Protein AF-A0A7S3K7S3-F1 (afdb_monomer_lite)

Sequence (102 aa):
FLGFYVLSDTEFHSFMMFGKGNFMYLKSDWPYNKVPNLYKMYYMIGMSYHLEDTVSHFFHPIQNDFFEMLLHHYITIMLVMGSHMISTWNFGIIVMIQMDIC

Foldseek 3Di:
DLLLVQQQPDQCNDVVSVHPHHVVCLCVDPPDDPRDPSLVVCLVVLLVVLVVVLVVLVVDDDDPCSVVVNVLSVVLNVQSVVCVVRVSSSRNSVSSVVSVVD

Organism: Euplotes crassus (NCBI:txid5936)

Radius of gyration: 14.85 Å; chains: 1; bounding box: 35×27×42 Å

Secondary structure (DSSP, 8-state):
-HHHHHHHT-TT-BGGGT-SB-GGGGGTTTT-----HHHHHHHHHHHHHHHHHHHHHHTSPPPTTHHHHHHHHHHHHHHHHHHHHTT-HHHHHHHHHHHT--

InterPro domains:
  IPR006634 TRAM/LAG1/CLN8 homology domain [PF03798] (2-101)
  IPR006634 TRAM/LAG1/CLN8 homology domain [PS50922] (1-102)
  IPR016439 Sphingosine N-acyltransferase Lag1/Lac1-like [PTHR12560] (2-101)

pLDDT: mean 72.99, std 9.79, range [48.88, 86.88]

Structure (mmCIF, N/CA/C/O backbone):
data_AF-A0A7S3K7S3-F1
#
_entry.id   AF-A0A7S3K7S3-F1
#
loop_
_atom_site.group_PDB
_atom_site.id
_atom_site.type_symbol
_atom_site.label_atom_id
_atom_site.label_alt_id
_atom_site.label_comp_id
_atom_site.label_asym_id
_atom_site.label_entity_id
_atom_site.label_seq_id
_atom_site.pdbx_PDB_ins_code
_atom_site.Cartn_x
_atom_site.Cartn_y
_atom_site.Cartn_z
_atom_site.occupancy
_atom_site.B_iso_or_equiv
_atom_site.auth_seq_id
_atom_site.auth_comp_id
_atom_site.auth_asym_id
_atom_site.auth_atom_id
_atom_site.pdbx_PDB_model_num
ATOM 1 N N . PHE A 1 1 ? 0.099 -14.099 1.076 1.00 48.88 1 PHE A N 1
ATOM 2 C CA . PHE A 1 1 ? 0.175 -14.973 -0.124 1.00 48.88 1 PHE A CA 1
ATOM 3 C C . PHE A 1 1 ? 0.366 -14.208 -1.433 1.00 48.88 1 PHE A C 1
ATOM 5 O O . PHE A 1 1 ? 1.264 -14.570 -2.182 1.00 48.88 1 PHE A O 1
ATOM 12 N N . LEU A 1 2 ? -0.405 -13.149 -1.716 1.00 61.94 2 LEU A N 1
ATOM 13 C CA . LEU A 1 2 ? -0.271 -12.389 -2.972 1.00 61.94 2 LEU A CA 1
ATOM 14 C C . LEU A 1 2 ? 1.101 -11.695 -3.115 1.00 61.94 2 LEU A C 1
ATOM 16 O O . LEU A 1 2 ? 1.677 -11.715 -4.197 1.00 61.94 2 LEU A O 1
ATOM 20 N N . GLY A 1 3 ? 1.681 -11.204 -2.012 1.00 60.00 3 GLY A N 1
ATOM 21 C CA . GLY A 1 3 ? 3.039 -10.639 -1.997 1.00 60.00 3 GLY A CA 1
ATOM 22 C C . GLY A 1 3 ? 4.127 -11.623 -2.432 1.00 60.00 3 GLY A C 1
ATOM 23 O O . GLY A 1 3 ? 4.947 -11.289 -3.279 1.00 60.00 3 GLY A O 1
ATOM 24 N N . PHE A 1 4 ? 4.084 -12.870 -1.947 1.00 61.84 4 PHE A N 1
ATOM 25 C CA . PHE A 1 4 ? 5.025 -13.920 -2.364 1.00 61.84 4 PHE A CA 1
ATOM 26 C C . PHE A 1 4 ? 4.942 -14.224 -3.864 1.00 61.84 4 PHE A C 1
ATOM 28 O O . PHE A 1 4 ? 5.971 -14.430 -4.499 1.00 61.84 4 PHE A O 1
ATOM 35 N N . TYR A 1 5 ? 3.738 -14.211 -4.443 1.00 63.78 5 TYR A N 1
ATOM 36 C CA . TYR A 1 5 ? 3.554 -14.415 -5.881 1.00 63.78 5 TYR A CA 1
ATOM 37 C C . TYR A 1 5 ? 4.159 -13.257 -6.690 1.00 63.78 5 TYR A C 1
ATOM 39 O O . TYR A 1 5 ? 4.937 -13.488 -7.609 1.00 63.78 5 TYR A O 1
ATOM 47 N N . VAL A 1 6 ? 3.894 -12.012 -6.279 1.00 65.00 6 VAL A N 1
ATOM 48 C CA . VAL A 1 6 ? 4.423 -10.797 -6.928 1.00 65.00 6 VAL A CA 1
ATOM 49 C C . VAL A 1 6 ? 5.957 -10.715 -6.860 1.00 65.00 6 VAL A C 1
ATOM 51 O O . VAL A 1 6 ? 6.588 -10.191 -7.775 1.00 65.00 6 VAL A O 1
ATOM 54 N N . LEU A 1 7 ? 6.577 -11.250 -5.808 1.00 63.44 7 LEU A N 1
ATOM 55 C CA . LEU A 1 7 ? 8.038 -11.281 -5.650 1.00 63.44 7 LEU A CA 1
ATOM 56 C C . LEU A 1 7 ? 8.720 -12.484 -6.287 1.00 63.44 7 LEU A C 1
ATOM 58 O O . LEU A 1 7 ? 9.900 -12.409 -6.609 1.00 63.44 7 LEU A O 1
ATOM 62 N N . SER A 1 8 ? 8.003 -13.589 -6.490 1.00 60.44 8 SER A N 1
ATOM 63 C CA . SER A 1 8 ? 8.569 -14.749 -7.184 1.00 60.44 8 SER A CA 1
ATOM 64 C C . SER A 1 8 ? 9.000 -14.423 -8.620 1.00 60.44 8 SER A C 1
ATOM 66 O O . SER A 1 8 ? 9.939 -15.035 -9.127 1.00 60.44 8 SER A O 1
ATOM 68 N N . ASP A 1 9 ? 8.373 -13.408 -9.222 1.00 61.81 9 ASP A N 1
ATOM 69 C CA . ASP A 1 9 ? 8.675 -12.905 -10.561 1.00 61.81 9 ASP A CA 1
ATOM 70 C C . ASP A 1 9 ? 9.831 -11.884 -10.608 1.00 61.81 9 ASP A C 1
ATOM 72 O O . ASP A 1 9 ? 10.157 -11.404 -11.694 1.00 61.81 9 ASP A O 1
ATOM 76 N N . THR A 1 10 ? 10.473 -11.525 -9.482 1.00 63.75 10 THR A N 1
ATOM 77 C CA . THR A 1 10 ? 11.525 -10.489 -9.483 1.00 63.75 10 THR A CA 1
ATOM 78 C C . THR A 1 10 ? 12.948 -10.960 -9.222 1.00 63.75 10 THR A C 1
ATOM 80 O O . THR A 1 10 ? 13.239 -11.845 -8.419 1.00 63.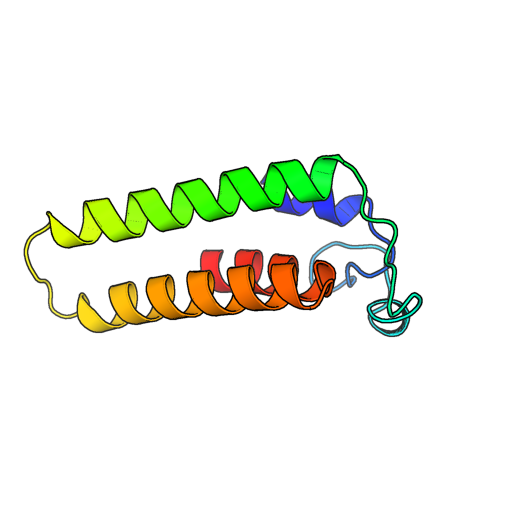75 10 THR A O 1
ATOM 83 N N . GLU A 1 11 ? 13.875 -10.287 -9.909 1.00 60.50 11 GLU A N 1
ATOM 84 C CA . GLU A 1 11 ? 15.303 -10.626 -9.981 1.00 60.50 11 GLU A CA 1
ATOM 85 C C . GLU A 1 11 ? 16.087 -10.349 -8.686 1.00 60.50 11 GLU A C 1
ATOM 87 O O . GLU A 1 11 ? 17.229 -10.785 -8.542 1.00 60.50 11 GLU A O 1
ATOM 92 N N . PHE A 1 12 ? 15.485 -9.644 -7.724 1.00 61.56 12 PHE A N 1
ATOM 93 C CA . PHE A 1 12 ? 16.105 -9.301 -6.440 1.00 61.56 12 PHE A CA 1
ATOM 94 C 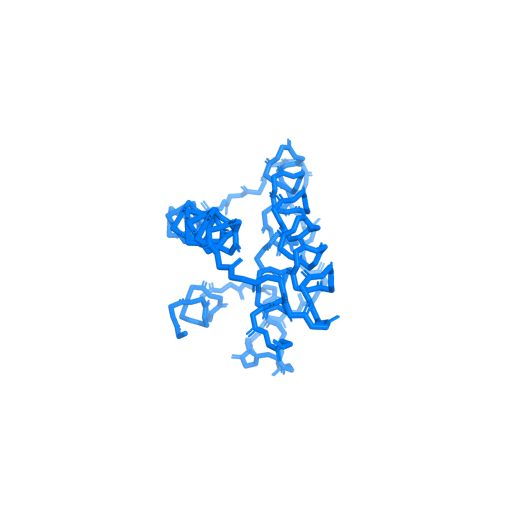C . PHE A 1 12 ? 15.578 -10.136 -5.264 1.00 61.56 12 PHE A C 1
ATOM 96 O O . PHE A 1 12 ? 16.067 -9.979 -4.144 1.00 61.56 12 PHE A O 1
ATOM 103 N N . HIS A 1 13 ? 14.591 -11.013 -5.486 1.00 59.97 13 HIS A N 1
ATOM 104 C CA . HIS A 1 13 ? 13.994 -11.799 -4.409 1.00 59.97 13 HIS A CA 1
ATOM 105 C C . HIS A 1 13 ? 14.958 -12.891 -3.943 1.00 59.97 13 HIS A C 1
ATOM 107 O O . HIS A 1 13 ? 15.261 -13.819 -4.688 1.00 59.97 13 HIS A O 1
ATOM 113 N N . SER A 1 14 ? 15.478 -12.768 -2.724 1.00 55.34 14 SER A N 1
ATOM 114 C CA . SER A 1 14 ? 16.519 -13.660 -2.206 1.00 55.34 14 SER A CA 1
ATOM 115 C C . SER A 1 14 ? 16.005 -15.073 -1.945 1.00 55.34 14 SER A C 1
ATOM 117 O O . SER A 1 14 ? 14.856 -15.277 -1.545 1.00 55.34 14 SER A O 1
ATOM 119 N N . PHE A 1 15 ? 16.897 -16.056 -2.082 1.00 51.75 15 PHE A N 1
ATOM 120 C CA . PHE A 1 15 ? 16.634 -17.458 -1.748 1.00 51.75 15 PHE A CA 1
ATOM 121 C C . PHE A 1 15 ? 16.079 -17.639 -0.327 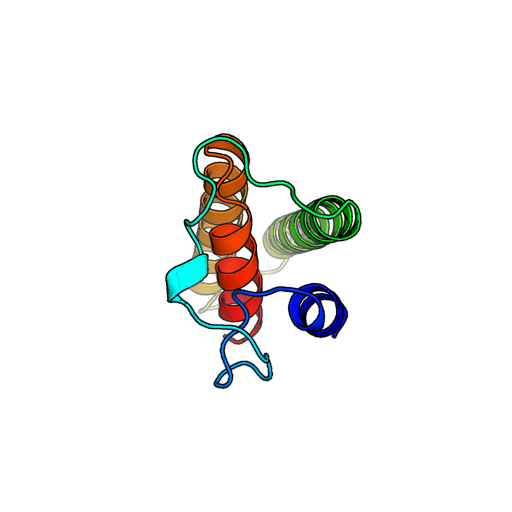1.00 51.75 15 PHE A C 1
ATOM 123 O O . PHE A 1 15 ? 15.221 -18.488 -0.100 1.00 51.75 15 PHE A O 1
ATOM 130 N N . MET A 1 16 ? 16.496 -16.785 0.616 1.00 56.72 16 MET A N 1
ATOM 131 C CA . MET A 1 16 ? 16.044 -16.832 2.011 1.00 56.72 16 MET A CA 1
ATOM 132 C C . MET A 1 16 ? 14.553 -16.491 2.185 1.00 56.72 16 MET A C 1
ATOM 134 O O . MET A 1 16 ? 13.949 -16.900 3.169 1.00 56.72 16 MET A O 1
ATOM 138 N N . MET A 1 17 ? 13.950 -15.788 1.221 1.00 59.97 17 MET A N 1
ATOM 139 C CA . MET A 1 17 ? 12.520 -15.457 1.191 1.00 59.97 17 MET A CA 1
ATOM 140 C C . MET A 1 17 ? 11.767 -16.233 0.093 1.00 59.97 17 MET A C 1
ATOM 142 O O . MET A 1 17 ? 10.689 -15.813 -0.321 1.00 59.97 17 MET A O 1
ATOM 146 N N . PHE A 1 18 ? 12.305 -17.373 -0.363 1.00 60.22 18 PHE A N 1
ATOM 147 C CA . PHE A 1 18 ? 11.765 -18.213 -1.448 1.00 60.22 18 PHE A CA 1
ATOM 148 C C . PHE A 1 18 ? 11.868 -17.623 -2.870 1.00 60.22 18 PHE A C 1
ATOM 150 O O . PHE A 1 18 ? 11.073 -17.965 -3.745 1.00 60.22 18 PHE A O 1
ATOM 157 N N . GLY A 1 19 ? 12.851 -16.759 -3.136 1.00 62.09 19 GLY A N 1
ATOM 158 C CA . GLY A 1 19 ? 13.129 -16.223 -4.474 1.00 62.09 19 GLY A CA 1
ATOM 159 C C . GLY A 1 19 ? 14.318 -16.856 -5.197 1.00 62.09 19 GLY A C 1
ATOM 160 O O . GLY A 1 19 ? 15.071 -17.646 -4.632 1.00 62.09 19 GLY A O 1
ATOM 161 N N . LYS A 1 20 ? 14.485 -16.514 -6.480 1.00 61.72 20 LYS A N 1
ATOM 162 C CA . LYS A 1 20 ? 15.615 -16.952 -7.331 1.00 61.72 20 LYS A CA 1
ATOM 163 C C . LYS A 1 20 ? 16.657 -15.850 -7.575 1.00 61.72 20 LYS A C 1
ATOM 165 O O . LYS A 1 20 ? 17.617 -16.065 -8.310 1.00 61.72 20 LYS A O 1
ATOM 170 N N . GLY A 1 21 ? 16.433 -14.673 -7.007 1.00 63.44 21 GLY A N 1
ATOM 171 C CA . GLY A 1 21 ? 17.179 -13.447 -7.235 1.00 63.44 21 GLY A CA 1
ATOM 172 C C . GLY A 1 21 ? 18.346 -13.225 -6.276 1.00 63.44 21 GLY A C 1
ATOM 173 O O . GLY A 1 21 ? 18.521 -13.925 -5.277 1.00 63.44 21 GLY A O 1
ATOM 174 N N . ASN A 1 22 ? 19.156 -12.212 -6.583 1.00 63.00 22 ASN A N 1
ATOM 175 C CA . ASN A 1 22 ? 20.319 -11.820 -5.789 1.00 63.00 22 ASN A CA 1
ATOM 176 C C . ASN A 1 22 ? 20.171 -10.360 -5.328 1.00 63.00 22 ASN A C 1
ATOM 178 O O . ASN A 1 22 ? 19.824 -9.489 -6.127 1.00 63.00 22 ASN A O 1
ATOM 182 N N . PHE A 1 23 ? 20.475 -10.072 -4.056 1.00 65.00 23 PHE A N 1
ATOM 183 C CA . PHE A 1 23 ? 20.370 -8.726 -3.470 1.00 65.00 23 PHE A CA 1
ATOM 184 C C . PHE A 1 23 ? 21.219 -7.674 -4.201 1.00 65.00 23 PHE A C 1
ATOM 186 O O . PHE A 1 23 ? 20.960 -6.480 -4.081 1.00 65.00 23 PHE A O 1
ATOM 193 N N . MET A 1 24 ? 22.213 -8.094 -4.986 1.00 60.81 24 MET A N 1
ATOM 194 C CA . MET A 1 24 ? 23.052 -7.189 -5.775 1.00 60.81 24 MET A CA 1
ATOM 195 C C . MET A 1 24 ? 22.246 -6.355 -6.792 1.00 60.81 24 MET A C 1
ATOM 197 O O . MET A 1 24 ? 22.627 -5.227 -7.098 1.00 60.81 24 MET A O 1
ATOM 201 N N . TYR A 1 25 ? 21.108 -6.867 -7.274 1.00 63.47 25 TYR A N 1
ATOM 202 C CA . TYR A 1 25 ? 20.279 -6.202 -8.289 1.00 63.47 25 TYR A CA 1
ATOM 203 C C . TYR A 1 25 ? 19.209 -5.266 -7.713 1.00 63.47 25 TYR A C 1
ATOM 205 O O . TYR A 1 25 ? 18.492 -4.610 -8.464 1.00 63.47 25 TYR A O 1
ATOM 213 N N . LEU A 1 26 ? 19.125 -5.124 -6.385 1.00 66.69 26 LEU A N 1
ATOM 214 C CA . LEU A 1 26 ? 18.086 -4.322 -5.721 1.00 66.69 26 LEU A CA 1
ATOM 215 C C . LEU A 1 26 ? 18.107 -2.838 -6.125 1.00 66.69 26 LEU A C 1
ATOM 217 O O . LEU A 1 26 ? 17.077 -2.163 -6.060 1.00 66.69 26 LEU A O 1
ATOM 221 N N . LYS A 1 27 ? 19.281 -2.346 -6.547 1.00 62.56 27 LYS A N 1
ATOM 222 C CA . LYS A 1 27 ? 19.547 -0.961 -6.964 1.00 62.56 27 LYS A CA 1
ATOM 223 C C . LYS A 1 27 ? 20.232 -0.876 -8.341 1.00 62.56 27 LYS A C 1
ATOM 225 O O . LYS A 1 27 ? 20.985 0.063 -8.579 1.00 62.56 27 LYS A O 1
ATOM 230 N N . SER A 1 28 ? 20.018 -1.855 -9.221 1.00 62.06 28 SER A N 1
ATOM 231 C CA . SER A 1 28 ? 20.651 -1.873 -10.552 1.00 62.06 28 SER A CA 1
ATOM 232 C C . SER A 1 28 ? 20.288 -0.639 -11.395 1.00 62.06 28 SER A C 1
ATOM 234 O O . SER A 1 28 ? 21.170 -0.037 -12.002 1.00 62.06 28 SER A O 1
ATOM 236 N N . ASP A 1 29 ? 19.022 -0.197 -11.355 1.00 65.75 29 ASP A N 1
ATOM 237 C CA . ASP A 1 29 ? 18.474 0.737 -12.358 1.00 65.75 29 ASP A CA 1
ATOM 238 C C . ASP A 1 29 ? 18.054 2.105 -11.777 1.00 65.75 29 ASP A C 1
ATOM 240 O O . ASP A 1 29 ? 17.103 2.749 -12.229 1.00 65.75 29 ASP A O 1
ATOM 244 N N . TRP A 1 30 ? 18.764 2.598 -10.758 1.00 59.75 30 TRP A N 1
ATOM 245 C CA . TRP A 1 30 ? 18.505 3.942 -10.223 1.00 59.75 30 TRP A CA 1
ATOM 246 C C . TRP A 1 30 ? 18.889 5.022 -11.257 1.00 59.75 30 TRP A C 1
ATOM 248 O O . TRP A 1 30 ? 20.014 4.978 -11.759 1.00 59.75 30 TRP A O 1
ATOM 258 N N . PRO A 1 31 ? 18.025 6.014 -11.576 1.00 61.84 31 PRO A N 1
ATOM 259 C CA . PRO A 1 31 ? 16.824 6.457 -10.848 1.00 61.84 31 PRO A CA 1
ATOM 260 C C . PRO A 1 31 ? 15.462 5.968 -11.392 1.00 61.84 31 PRO A C 1
ATOM 262 O O . PRO A 1 31 ? 14.431 6.276 -10.789 1.00 61.84 31 PRO A O 1
ATOM 265 N N . TYR A 1 32 ? 15.422 5.230 -12.506 1.00 62.66 32 TYR A N 1
ATOM 266 C CA . TYR A 1 32 ? 14.177 4.759 -13.127 1.00 62.66 32 TYR A CA 1
ATOM 267 C C . TYR A 1 32 ? 14.123 3.229 -13.171 1.00 62.66 32 TYR A C 1
ATOM 269 O O . TYR A 1 32 ? 14.478 2.599 -14.165 1.00 62.66 32 TYR A O 1
ATOM 277 N N . ASN A 1 33 ? 13.615 2.639 -12.090 1.00 66.25 33 ASN A N 1
ATOM 278 C CA . ASN A 1 33 ? 13.316 1.214 -12.048 1.00 66.25 33 ASN A CA 1
ATOM 279 C C . ASN A 1 33 ? 12.045 0.940 -12.871 1.00 66.25 33 ASN A C 1
ATOM 281 O O . ASN A 1 33 ? 10.979 1.484 -12.570 1.00 66.25 33 ASN A O 1
ATOM 285 N N . LYS A 1 34 ? 12.125 0.076 -13.893 1.00 63.56 34 LYS A N 1
ATOM 286 C CA . LYS A 1 34 ? 10.928 -0.442 -14.577 1.00 63.56 34 LYS A CA 1
ATOM 287 C C . LYS A 1 34 ? 10.203 -1.405 -13.641 1.00 63.56 34 LYS A C 1
ATOM 289 O O . LYS A 1 34 ? 10.515 -2.588 -13.581 1.00 63.56 34 LYS A O 1
ATOM 294 N N . VAL A 1 35 ? 9.229 -0.883 -12.906 1.00 66.12 35 VAL A N 1
ATOM 295 C CA . VAL A 1 35 ? 8.398 -1.689 -12.009 1.00 66.12 35 VAL A CA 1
ATOM 296 C C . VAL A 1 35 ? 7.263 -2.350 -12.807 1.00 66.12 35 VAL A C 1
ATOM 298 O O . VAL A 1 35 ? 6.574 -1.650 -13.556 1.00 66.12 35 VAL A O 1
ATOM 301 N N . PRO A 1 36 ? 7.023 -3.667 -12.670 1.00 71.25 36 PRO A N 1
ATOM 302 C CA . PRO A 1 36 ? 5.871 -4.328 -13.283 1.00 71.25 36 PRO A CA 1
ATOM 303 C C . PRO A 1 36 ? 4.550 -3.705 -12.807 1.00 71.25 36 PRO A C 1
ATOM 305 O O . PRO A 1 36 ? 4.424 -3.336 -11.644 1.00 71.25 36 PRO A O 1
ATOM 308 N N . ASN A 1 37 ? 3.512 -3.641 -13.648 1.00 71.50 37 ASN A N 1
ATOM 309 C CA . ASN A 1 37 ? 2.216 -3.058 -13.243 1.00 71.50 37 ASN A CA 1
ATOM 310 C C . ASN A 1 37 ? 1.596 -3.740 -12.003 1.00 71.50 37 ASN A C 1
ATOM 312 O O . ASN A 1 37 ? 0.937 -3.079 -11.198 1.00 71.50 37 ASN A O 1
ATOM 316 N N . LEU A 1 38 ? 1.860 -5.037 -11.813 1.00 73.38 38 LEU A N 1
ATOM 317 C CA . LEU A 1 38 ? 1.448 -5.809 -10.635 1.00 73.38 38 LEU A CA 1
ATOM 318 C C . LEU A 1 38 ? 2.033 -5.259 -9.326 1.00 73.38 38 LEU A C 1
ATOM 320 O O . LEU A 1 38 ? 1.355 -5.296 -8.302 1.00 73.38 38 LEU A O 1
ATOM 324 N N . TYR A 1 39 ? 3.239 -4.682 -9.360 1.00 73.94 39 TYR A N 1
ATOM 325 C CA . TYR A 1 39 ? 3.869 -4.079 -8.183 1.00 73.94 39 TYR A CA 1
ATOM 326 C C . TYR A 1 39 ? 3.065 -2.894 -7.679 1.00 73.94 39 TYR A C 1
ATOM 328 O O . TYR A 1 39 ? 2.778 -2.805 -6.493 1.00 73.94 39 TYR A O 1
ATOM 336 N N . LYS A 1 40 ? 2.660 -2.000 -8.584 1.00 74.81 40 LYS A N 1
ATOM 337 C CA . LYS A 1 40 ? 1.894 -0.804 -8.226 1.00 74.81 40 LYS A CA 1
ATOM 338 C C . LYS A 1 40 ? 0.535 -1.167 -7.623 1.00 74.81 40 LYS A C 1
ATOM 340 O O . LYS A 1 40 ? 0.122 -0.552 -6.645 1.00 74.81 40 LYS A O 1
ATOM 345 N N . MET A 1 41 ? -0.128 -2.178 -8.184 1.00 78.94 41 ME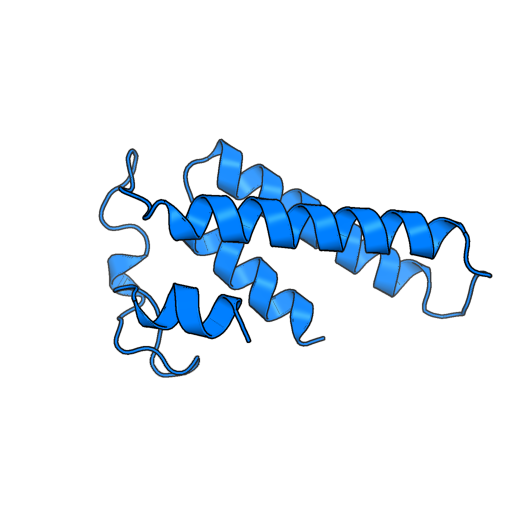T A N 1
ATOM 346 C CA . MET A 1 41 ? -1.401 -2.683 -7.668 1.00 78.94 41 MET A CA 1
ATOM 347 C C . MET A 1 41 ? -1.235 -3.315 -6.282 1.00 78.94 41 MET A C 1
ATOM 349 O O . MET A 1 41 ? -1.989 -2.978 -5.374 1.00 78.94 41 MET A O 1
ATOM 353 N N . TYR A 1 42 ? -0.221 -4.165 -6.096 1.00 77.94 42 TYR A N 1
ATOM 354 C CA . TYR A 1 42 ? 0.098 -4.744 -4.790 1.00 77.94 42 TYR A CA 1
ATOM 355 C C . TYR A 1 42 ? 0.383 -3.662 -3.748 1.00 77.94 42 TYR A C 1
ATOM 357 O O . TYR A 1 42 ? -0.149 -3.709 -2.644 1.00 77.94 42 TYR A O 1
ATOM 365 N N . TYR A 1 43 ? 1.152 -2.646 -4.135 1.00 78.69 43 TYR A N 1
ATOM 366 C CA . TYR A 1 43 ? 1.503 -1.527 -3.273 1.00 78.69 43 TYR A CA 1
ATOM 367 C C . TYR A 1 43 ? 0.279 -0.755 -2.786 1.00 78.69 43 TYR A C 1
ATOM 369 O O . TYR A 1 43 ? 0.155 -0.466 -1.601 1.00 78.69 43 TYR A O 1
ATOM 377 N N . MET A 1 44 ? -0.637 -0.433 -3.704 1.00 81.62 44 MET A N 1
ATOM 378 C CA . MET A 1 44 ? -1.866 0.292 -3.383 1.00 81.62 44 MET A CA 1
ATOM 379 C C . MET A 1 44 ? -2.790 -0.531 -2.487 1.00 81.62 44 MET A C 1
ATOM 381 O O . MET A 1 44 ? -3.325 0.007 -1.523 1.00 81.62 44 MET A O 1
ATOM 385 N N . ILE A 1 45 ? -2.945 -1.828 -2.776 1.00 83.38 45 ILE A N 1
ATOM 386 C CA . ILE A 1 45 ? -3.789 -2.725 -1.980 1.00 83.38 45 ILE A CA 1
ATOM 387 C C . ILE A 1 45 ? -3.203 -2.902 -0.575 1.00 83.38 45 ILE A C 1
ATOM 389 O O . ILE A 1 45 ? -3.915 -2.685 0.402 1.00 83.38 45 ILE A O 1
ATOM 393 N N . GLY A 1 46 ? -1.909 -3.217 -0.461 1.00 80.50 46 GLY A N 1
ATOM 394 C CA . GLY A 1 46 ? -1.238 -3.378 0.833 1.00 80.50 46 GLY A CA 1
ATOM 395 C C . GLY A 1 46 ? -1.295 -2.103 1.671 1.00 80.50 46 GLY A C 1
ATOM 396 O O . GLY A 1 46 ? -1.655 -2.134 2.842 1.00 80.50 46 GLY A O 1
ATOM 397 N N . MET A 1 47 ? -1.056 -0.946 1.053 1.00 80.62 47 MET A N 1
ATOM 398 C CA . MET A 1 47 ? -1.165 0.342 1.734 1.00 80.62 47 MET A CA 1
ATOM 399 C C . MET A 1 47 ? -2.596 0.648 2.198 1.00 80.62 47 MET A C 1
ATOM 401 O O . MET A 1 47 ? -2.775 1.155 3.302 1.00 80.62 47 MET A O 1
ATOM 405 N N . SER A 1 48 ? -3.613 0.341 1.383 1.00 83.31 48 SER A N 1
ATOM 406 C CA . SER A 1 48 ? -5.013 0.530 1.781 1.00 83.31 48 SER A CA 1
ATOM 407 C C . SER A 1 48 ? -5.412 -0.363 2.954 1.00 83.31 48 SER A C 1
ATOM 409 O O . SER A 1 48 ? -6.099 0.107 3.853 1.00 83.31 48 SER A O 1
ATOM 411 N N . TYR A 1 49 ? -4.905 -1.597 2.982 1.00 82.62 49 TYR A N 1
ATOM 412 C CA . TYR A 1 49 ? -5.142 -2.547 4.062 1.00 82.62 49 TYR A CA 1
ATOM 413 C C . TYR A 1 49 ? -4.512 -2.063 5.378 1.00 82.62 49 TYR A C 1
ATOM 415 O O . TYR A 1 49 ? -5.208 -1.925 6.377 1.00 82.62 49 TYR A O 1
ATOM 423 N N . HIS A 1 50 ? -3.236 -1.660 5.362 1.00 82.38 50 HIS A N 1
ATOM 424 C CA . HIS A 1 50 ? -2.586 -1.104 6.557 1.00 82.38 50 HIS A CA 1
ATOM 425 C C . HIS A 1 50 ? -3.236 0.198 7.044 1.00 82.38 50 HIS A C 1
ATOM 427 O O . HIS A 1 50 ? -3.262 0.461 8.247 1.00 82.38 50 HIS A O 1
ATOM 433 N N . LEU A 1 51 ? -3.768 1.026 6.138 1.00 83.44 51 LEU A N 1
ATOM 434 C CA . LEU A 1 51 ? -4.514 2.230 6.511 1.00 83.44 51 LEU A CA 1
ATOM 435 C C . LEU A 1 51 ? -5.850 1.888 7.179 1.00 83.44 51 LEU A C 1
ATOM 437 O O . LEU A 1 51 ? -6.171 2.484 8.205 1.00 83.44 51 LEU A O 1
ATOM 441 N N . GLU A 1 52 ? -6.610 0.942 6.623 1.00 85.56 52 GLU A N 1
ATOM 442 C CA . GLU A 1 52 ? -7.867 0.469 7.211 1.00 85.56 52 GLU A CA 1
ATOM 443 C C . GLU A 1 52 ? -7.637 -0.144 8.596 1.00 85.56 52 GLU A C 1
ATOM 445 O O . GLU A 1 52 ? -8.335 0.217 9.546 1.00 85.56 52 GLU A O 1
ATOM 450 N N . ASP A 1 53 ? -6.606 -0.978 8.740 1.00 81.06 53 ASP A N 1
ATOM 451 C CA . ASP A 1 53 ? -6.237 -1.597 10.013 1.00 81.06 53 ASP A CA 1
ATOM 452 C C . ASP A 1 53 ? -5.820 -0.546 11.045 1.00 81.06 53 ASP A C 1
ATOM 454 O O . ASP A 1 53 ? -6.279 -0.582 12.183 1.00 81.06 53 ASP A O 1
ATOM 458 N N . THR A 1 54 ? -5.050 0.471 10.646 1.00 81.75 54 THR A N 1
ATOM 459 C CA . THR A 1 54 ? -4.690 1.580 11.545 1.00 81.75 54 THR A CA 1
ATOM 460 C C . THR A 1 54 ? -5.933 2.327 12.029 1.00 81.75 54 THR A C 1
ATOM 462 O O . THR A 1 54 ? -6.070 2.600 13.221 1.00 81.75 54 THR A O 1
ATOM 465 N N . VAL A 1 55 ? -6.861 2.650 11.119 1.00 82.62 55 VAL A N 1
ATOM 466 C CA . VAL A 1 55 ? -8.110 3.353 11.451 1.00 82.62 55 VAL A CA 1
ATOM 467 C C . VAL A 1 55 ? -8.997 2.496 12.352 1.00 82.62 55 VAL A C 1
ATOM 469 O O . VAL A 1 55 ? -9.524 3.006 13.339 1.00 82.62 55 VAL A O 1
ATOM 472 N N . SER A 1 56 ? -9.143 1.203 12.062 1.00 82.38 56 SER A N 1
ATOM 473 C CA . SER A 1 56 ? -9.937 0.286 12.886 1.00 82.38 56 SER A CA 1
ATOM 474 C C . SER A 1 56 ? -9.340 0.112 14.287 1.00 82.38 56 SER A C 1
ATOM 476 O O . SER A 1 56 ? -10.085 -0.029 15.265 1.00 82.38 56 SER A O 1
ATOM 478 N N . HIS A 1 57 ? -8.012 0.215 14.411 1.00 79.31 57 HIS A N 1
ATOM 479 C CA . HIS A 1 57 ? -7.325 0.146 15.692 1.00 79.31 57 HIS A CA 1
ATOM 480 C C . HIS A 1 57 ? -7.656 1.345 16.590 1.00 79.31 57 HIS A C 1
ATOM 482 O O . HIS A 1 57 ? -7.868 1.155 17.784 1.00 79.31 57 HIS A O 1
ATOM 488 N N . PHE A 1 58 ? -7.829 2.552 16.029 1.00 78.06 58 PHE A N 1
ATOM 489 C CA . PHE A 1 58 ? -8.272 3.737 16.785 1.00 78.06 58 PHE A CA 1
ATOM 490 C C . PHE A 1 58 ? -9.672 3.595 17.405 1.00 78.06 58 PHE A C 1
ATOM 492 O O . PHE A 1 58 ? -9.965 4.266 18.394 1.00 78.06 58 PHE A O 1
ATOM 499 N N . PHE A 1 59 ? -10.540 2.747 16.843 1.00 79.69 59 PHE A N 1
ATOM 500 C CA . PHE A 1 59 ? -11.889 2.503 17.370 1.00 79.69 59 PHE A CA 1
ATOM 501 C C . PHE A 1 59 ? -11.951 1.370 18.406 1.00 79.69 59 PHE A C 1
ATOM 503 O O . PHE A 1 59 ? -12.984 1.201 19.057 1.00 79.69 59 PHE A O 1
ATOM 510 N N . HIS A 1 60 ? -10.873 0.601 18.577 1.00 77.88 60 HIS A N 1
ATOM 511 C CA . HIS A 1 60 ? -10.804 -0.476 19.562 1.00 77.88 60 HIS A CA 1
ATOM 512 C C . HIS A 1 60 ? -10.364 0.030 20.946 1.00 77.88 60 HIS A C 1
ATOM 514 O O . HIS A 1 60 ? -9.652 1.030 21.055 1.00 77.88 60 HIS A O 1
ATOM 520 N N . PRO A 1 61 ? -10.780 -0.647 22.034 1.00 74.38 61 PRO A N 1
ATOM 521 C CA . PRO A 1 61 ? -10.364 -0.283 23.382 1.00 74.38 61 PRO A CA 1
ATOM 522 C C . PRO A 1 61 ? -8.847 -0.426 23.545 1.00 74.38 61 PRO A C 1
ATOM 524 O O . PRO A 1 61 ? -8.254 -1.399 23.080 1.00 74.38 61 PRO A O 1
ATOM 527 N N . ILE A 1 62 ? -8.235 0.532 24.243 1.00 73.25 62 ILE A N 1
ATOM 528 C CA . ILE A 1 62 ? -6.796 0.552 24.525 1.00 73.25 62 ILE A CA 1
ATOM 529 C C . ILE A 1 62 ? -6.422 -0.686 25.348 1.00 73.25 62 ILE A C 1
ATOM 531 O O . ILE A 1 62 ? -6.880 -0.861 26.478 1.00 73.25 62 ILE A O 1
ATOM 535 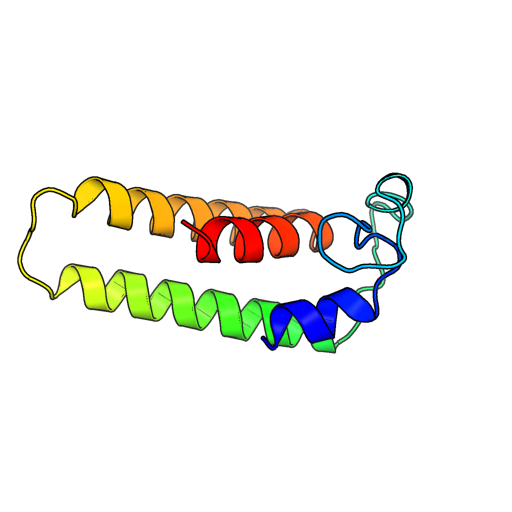N N . GLN A 1 63 ? -5.580 -1.534 24.764 1.00 78.12 63 GLN A N 1
ATOM 536 C CA . GLN A 1 63 ? -4.937 -2.674 25.415 1.00 78.12 63 GLN A CA 1
ATOM 537 C C . GLN A 1 63 ? -3.471 -2.336 25.722 1.00 78.12 63 GLN A C 1
ATOM 539 O O . GLN A 1 63 ? -2.948 -1.333 25.236 1.00 78.12 63 GLN A O 1
ATOM 544 N N . ASN A 1 64 ? -2.800 -3.162 26.527 1.00 75.56 64 ASN A N 1
ATOM 545 C CA . ASN A 1 64 ? -1.419 -2.907 26.961 1.00 75.56 64 ASN A CA 1
ATOM 546 C C . ASN A 1 64 ? -0.427 -2.758 25.788 1.00 75.56 64 ASN A C 1
ATOM 548 O O . ASN A 1 64 ? 0.509 -1.970 25.890 1.00 75.56 64 ASN A O 1
ATOM 552 N N . ASP A 1 65 ? -0.700 -3.418 24.660 1.00 77.81 65 ASP A N 1
ATOM 553 C CA . ASP A 1 65 ? 0.176 -3.434 23.479 1.00 77.81 65 ASP A CA 1
ATOM 554 C C . ASP A 1 65 ? -0.277 -2.434 22.392 1.00 77.81 65 ASP A C 1
ATOM 556 O O . ASP A 1 65 ? 0.232 -2.418 21.272 1.00 77.81 65 ASP A O 1
ATOM 560 N N . PHE A 1 66 ? -1.237 -1.558 22.717 1.00 77.19 66 PHE A N 1
ATOM 561 C CA . PHE A 1 66 ? -1.842 -0.618 21.767 1.00 77.19 66 PHE A CA 1
ATOM 562 C C . PHE A 1 66 ? -0.815 0.319 21.120 1.00 77.19 66 PHE A C 1
ATOM 564 O O . PHE A 1 66 ? -0.829 0.525 19.909 1.00 77.19 66 PHE A O 1
ATOM 571 N N . PHE A 1 67 ? 0.097 0.885 21.915 1.00 79.44 67 PHE A N 1
ATOM 572 C CA . PHE A 1 67 ? 1.116 1.798 21.393 1.00 79.44 67 PHE A CA 1
ATOM 573 C C . PHE A 1 67 ? 2.158 1.088 20.526 1.00 79.44 67 PHE A C 1
ATOM 575 O O . PHE A 1 67 ? 2.656 1.697 19.582 1.00 79.44 67 PHE A O 1
ATOM 582 N N . GLU A 1 68 ? 2.470 -0.175 20.816 1.00 83.94 68 GLU A N 1
ATOM 583 C CA . GLU A 1 68 ? 3.415 -0.975 20.032 1.00 83.94 68 GLU A CA 1
ATOM 584 C C . GLU A 1 68 ? 2.837 -1.284 18.647 1.00 83.94 68 GLU A C 1
ATOM 586 O O . GLU A 1 68 ? 3.460 -0.963 17.634 1.00 83.94 68 GLU A O 1
ATOM 591 N N . MET A 1 69 ? 1.592 -1.767 18.592 1.00 80.56 69 MET A N 1
ATOM 592 C CA . MET A 1 69 ? 0.899 -2.080 17.337 1.00 80.56 69 MET A CA 1
ATOM 593 C C . MET A 1 69 ? 0.578 -0.833 16.498 1.00 80.56 69 MET A C 1
ATOM 595 O O . MET A 1 69 ? 0.651 -0.877 15.265 1.00 80.56 69 MET A O 1
ATOM 599 N N . LEU A 1 70 ? 0.282 0.301 17.148 1.00 82.12 70 LEU A N 1
ATOM 600 C CA . LEU A 1 70 ? 0.071 1.587 16.479 1.00 82.12 70 LEU A CA 1
ATOM 601 C C . LEU A 1 70 ? 1.372 2.142 15.887 1.00 82.12 70 LEU A C 1
ATOM 603 O O . LEU A 1 70 ? 1.385 2.607 14.747 1.00 82.12 70 LEU A O 1
ATOM 607 N N . LEU A 1 71 ? 2.469 2.105 16.648 1.00 83.94 71 LEU A N 1
ATOM 608 C CA . LEU A 1 71 ? 3.774 2.577 16.185 1.00 83.94 71 LEU A CA 1
ATOM 609 C C . LEU A 1 71 ? 4.294 1.705 15.038 1.00 83.94 71 LEU A C 1
ATOM 611 O O . LEU A 1 71 ? 4.822 2.243 14.065 1.00 83.94 71 LEU A O 1
ATOM 615 N N . HIS A 1 72 ? 4.076 0.391 15.112 1.00 85.69 72 HIS A N 1
ATOM 616 C CA . HIS A 1 72 ? 4.368 -0.550 14.032 1.00 85.69 72 HIS A CA 1
ATOM 617 C C . HIS A 1 72 ? 3.660 -0.152 12.732 1.00 85.69 72 HIS A C 1
ATOM 619 O O . HIS A 1 72 ? 4.317 0.100 11.722 1.00 85.69 72 HIS A O 1
ATOM 625 N N . HIS A 1 73 ? 2.336 0.027 12.774 1.00 83.81 73 HIS A N 1
ATOM 626 C CA . HIS A 1 73 ? 1.544 0.446 11.612 1.00 83.81 73 HIS A CA 1
ATOM 627 C C . HIS A 1 73 ? 1.893 1.856 11.105 1.00 83.81 73 HIS A C 1
ATOM 629 O O . HIS A 1 73 ? 1.893 2.124 9.905 1.00 83.81 73 HIS A O 1
ATOM 635 N N . TYR A 1 74 ? 2.246 2.781 11.995 1.00 84.31 74 TYR A N 1
ATOM 636 C CA . TYR A 1 74 ? 2.647 4.125 11.588 1.00 84.31 74 TYR A CA 1
ATOM 637 C C . TYR A 1 74 ? 3.994 4.131 10.845 1.00 84.31 74 TYR A C 1
ATOM 639 O O . TYR A 1 74 ? 4.150 4.799 9.817 1.00 84.31 74 TYR A O 1
ATOM 647 N N . ILE A 1 75 ? 4.970 3.364 11.338 1.00 86.88 75 ILE A N 1
ATOM 648 C CA . ILE A 1 75 ? 6.299 3.255 10.727 1.00 86.88 75 ILE A CA 1
ATOM 649 C C . ILE A 1 75 ? 6.228 2.539 9.376 1.00 86.88 75 ILE A C 1
ATOM 651 O O . ILE A 1 75 ? 6.885 2.980 8.428 1.00 86.88 75 ILE A O 1
ATOM 655 N N . THR A 1 76 ? 5.416 1.484 9.252 1.00 83.75 76 THR A N 1
ATOM 656 C CA . THR A 1 76 ? 5.226 0.773 7.978 1.00 83.75 76 THR A CA 1
ATOM 657 C C . THR A 1 76 ? 4.680 1.698 6.906 1.00 83.75 76 THR A C 1
ATOM 659 O O . THR A 1 76 ? 5.269 1.790 5.829 1.00 83.75 76 THR A O 1
ATOM 662 N N . ILE A 1 77 ? 3.629 2.460 7.218 1.00 85.38 77 ILE A N 1
ATOM 663 C CA . ILE A 1 77 ? 3.030 3.427 6.295 1.00 85.38 77 ILE A CA 1
ATOM 664 C C . ILE A 1 77 ? 4.058 4.485 5.869 1.00 85.38 77 ILE A C 1
ATOM 666 O O . ILE A 1 77 ? 4.181 4.772 4.677 1.00 85.38 77 ILE A O 1
ATOM 670 N N . MET A 1 78 ? 4.844 5.026 6.805 1.00 86.06 78 MET A N 1
ATOM 671 C CA . MET A 1 78 ? 5.882 6.020 6.502 1.00 86.06 78 MET A CA 1
ATOM 672 C C . MET A 1 78 ? 6.994 5.473 5.597 1.00 86.06 78 MET A C 1
ATOM 674 O O . MET A 1 78 ? 7.371 6.120 4.616 1.00 86.06 78 MET A O 1
ATOM 678 N N . LEU A 1 79 ? 7.512 4.277 5.884 1.00 85.56 79 LEU A N 1
ATOM 679 C CA . LEU A 1 79 ? 8.556 3.630 5.078 1.00 85.56 79 LEU A CA 1
ATOM 680 C C . LEU A 1 79 ? 8.055 3.281 3.670 1.00 85.56 79 LEU A C 1
ATOM 682 O O . LEU A 1 79 ? 8.773 3.455 2.679 1.00 85.56 79 LEU A O 1
ATOM 686 N N . VAL A 1 80 ? 6.807 2.829 3.572 1.00 85.00 80 VAL A N 1
ATOM 687 C CA . VAL A 1 80 ? 6.131 2.501 2.314 1.00 85.00 80 VAL A CA 1
ATOM 688 C C . VAL A 1 80 ? 5.867 3.769 1.489 1.00 85.00 80 VAL A C 1
ATOM 690 O O . VAL A 1 80 ? 6.202 3.823 0.305 1.00 85.00 80 VAL A O 1
ATOM 693 N N . MET A 1 81 ? 5.343 4.842 2.080 1.00 84.69 81 MET A N 1
ATOM 694 C CA . MET A 1 81 ? 5.160 6.112 1.364 1.00 84.69 81 MET A CA 1
ATOM 695 C C . MET A 1 81 ? 6.501 6.712 0.912 1.00 84.69 81 MET A C 1
ATOM 697 O O . MET A 1 81 ? 6.638 7.128 -0.240 1.00 84.69 81 MET A O 1
ATOM 701 N N . GLY A 1 82 ? 7.515 6.712 1.783 1.00 83.44 82 GLY A N 1
ATOM 702 C CA . GLY A 1 82 ? 8.835 7.268 1.477 1.00 83.44 82 GLY A CA 1
ATOM 703 C C . GLY A 1 82 ? 9.549 6.532 0.340 1.00 83.44 82 GLY A C 1
ATOM 704 O O . GLY A 1 82 ? 10.111 7.160 -0.558 1.00 83.44 82 GLY A O 1
ATOM 705 N N . SER A 1 83 ? 9.473 5.201 0.315 1.00 83.50 83 SER A N 1
ATOM 706 C CA . SER A 1 83 ? 10.048 4.405 -0.780 1.00 83.50 83 SER A CA 1
ATOM 707 C C . SER A 1 83 ? 9.303 4.586 -2.107 1.00 83.50 83 SER A C 1
ATOM 709 O O . SER A 1 83 ? 9.932 4.554 -3.168 1.00 83.50 83 SER A O 1
ATOM 711 N N . HIS A 1 84 ? 7.998 4.877 -2.072 1.00 80.12 84 HIS A N 1
ATOM 712 C CA . HIS A 1 84 ? 7.245 5.261 -3.266 1.00 80.12 84 HIS A CA 1
ATOM 713 C C . HIS A 1 84 ? 7.710 6.617 -3.828 1.00 80.12 84 HIS A C 1
ATOM 715 O O . HIS A 1 84 ? 7.940 6.732 -5.033 1.00 80.12 84 HIS A O 1
ATOM 721 N N . MET A 1 85 ? 7.933 7.620 -2.968 1.00 80.12 85 MET A N 1
ATOM 722 C CA . MET A 1 85 ? 8.400 8.954 -3.382 1.00 80.12 85 MET A CA 1
ATOM 723 C C . MET A 1 85 ? 9.823 8.947 -3.961 1.00 80.12 85 MET A C 1
ATOM 725 O O . MET A 1 85 ? 10.111 9.696 -4.890 1.00 80.12 85 MET A O 1
ATOM 729 N N . ILE A 1 86 ? 10.712 8.097 -3.436 1.00 80.69 86 ILE A N 1
ATOM 730 C CA . ILE A 1 86 ? 12.128 8.017 -3.850 1.00 80.69 86 ILE A CA 1
ATOM 731 C C . ILE A 1 86 ? 12.323 7.062 -5.052 1.00 80.69 86 ILE A C 1
ATOM 733 O O . ILE A 1 86 ? 13.438 6.876 -5.540 1.00 80.69 86 ILE A O 1
ATOM 737 N N . SER A 1 87 ? 11.243 6.478 -5.592 1.00 74.38 87 SER A N 1
ATOM 738 C CA . SER A 1 87 ? 11.292 5.473 -6.671 1.00 74.38 87 SER A CA 1
ATOM 739 C C . SER A 1 87 ? 12.079 4.204 -6.286 1.00 74.38 87 SER A C 1
ATOM 741 O O . SER A 1 87 ? 12.630 3.483 -7.124 1.00 74.38 87 SER A O 1
ATOM 743 N N . THR A 1 88 ? 12.112 3.889 -4.989 1.00 78.00 88 THR A N 1
ATOM 744 C CA . THR A 1 88 ? 12.786 2.724 -4.396 1.00 78.00 88 THR A CA 1
ATOM 745 C C . THR A 1 88 ? 11.781 1.646 -3.983 1.00 78.00 88 THR A C 1
ATOM 747 O O . THR A 1 88 ? 11.856 1.067 -2.901 1.00 78.00 88 THR A O 1
ATOM 750 N N . TRP A 1 89 ? 10.853 1.337 -4.889 1.00 75.88 89 TRP A N 1
ATOM 751 C CA . TRP A 1 89 ? 9.737 0.399 -4.709 1.00 75.88 89 TRP A CA 1
ATOM 752 C C . TRP A 1 89 ? 10.142 -0.989 -4.185 1.00 75.88 89 TRP A C 1
ATOM 754 O O . TRP A 1 89 ? 9.413 -1.582 -3.394 1.00 75.88 89 TRP A O 1
ATOM 764 N N . ASN A 1 90 ? 11.324 -1.482 -4.574 1.00 75.19 90 ASN A N 1
ATOM 765 C CA . ASN A 1 90 ? 11.860 -2.772 -4.123 1.00 75.19 90 ASN A CA 1
ATOM 766 C C . ASN A 1 90 ? 12.034 -2.823 -2.598 1.00 75.19 90 ASN A C 1
ATOM 768 O O . ASN A 1 90 ? 11.700 -3.823 -1.969 1.00 75.19 90 ASN A O 1
ATOM 772 N N . PHE A 1 91 ? 12.509 -1.730 -1.992 1.00 77.31 91 PHE A N 1
ATOM 773 C CA . PHE A 1 91 ? 12.666 -1.642 -0.539 1.00 77.31 91 PHE A CA 1
ATOM 774 C C . PHE A 1 91 ? 11.312 -1.585 0.170 1.00 77.31 91 PHE A C 1
ATOM 776 O O . PHE A 1 91 ? 11.138 -2.234 1.196 1.00 77.31 91 PHE A O 1
ATOM 783 N N . GLY A 1 92 ? 10.341 -0.863 -0.396 1.00 77.62 92 GLY A N 1
ATOM 784 C CA . GLY A 1 92 ? 8.998 -0.758 0.179 1.00 77.62 92 GLY A CA 1
ATOM 785 C C . GLY A 1 92 ? 8.292 -2.109 0.305 1.00 77.62 92 GLY A C 1
ATOM 786 O O . GLY A 1 92 ? 7.651 -2.382 1.314 1.00 77.62 92 GLY A O 1
ATOM 787 N N . ILE A 1 93 ? 8.467 -2.995 -0.677 1.00 77.12 93 ILE A N 1
ATOM 788 C CA . ILE A 1 93 ? 7.840 -4.326 -0.665 1.00 77.12 93 ILE A CA 1
ATOM 789 C C . ILE A 1 93 ? 8.491 -5.266 0.354 1.00 77.12 93 ILE A C 1
ATOM 791 O O . ILE A 1 93 ? 7.791 -6.042 1.003 1.00 77.12 93 ILE A O 1
ATOM 795 N N . ILE A 1 94 ? 9.810 -5.176 0.536 1.00 77.19 94 ILE A N 1
ATOM 796 C CA . ILE A 1 94 ? 10.509 -5.930 1.585 1.00 77.19 94 ILE A CA 1
ATOM 797 C C . ILE A 1 94 ? 10.001 -5.497 2.963 1.00 77.19 94 ILE A C 1
ATOM 799 O O . ILE A 1 94 ? 9.716 -6.348 3.803 1.00 77.19 94 ILE A O 1
ATOM 803 N N . VAL A 1 95 ? 9.831 -4.186 3.168 1.00 82.19 95 VAL A N 1
ATOM 804 C CA . VAL A 1 95 ? 9.277 -3.641 4.414 1.00 82.19 95 VAL A CA 1
ATOM 805 C C . VAL A 1 95 ? 7.857 -4.151 4.657 1.00 82.19 95 VAL A C 1
ATOM 807 O O . VAL A 1 95 ? 7.589 -4.593 5.768 1.00 82.19 95 VAL A O 1
ATOM 810 N N . MET A 1 96 ? 6.977 -4.157 3.646 1.00 78.69 96 MET A N 1
ATOM 811 C CA . MET A 1 96 ? 5.615 -4.698 3.797 1.00 78.69 96 MET A CA 1
ATOM 812 C C . MET A 1 96 ? 5.628 -6.146 4.293 1.00 78.69 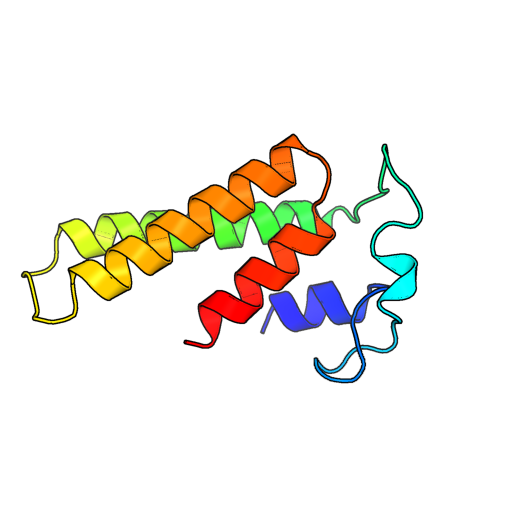96 MET A C 1
ATOM 814 O O . MET A 1 96 ? 4.984 -6.454 5.285 1.00 78.69 96 MET A O 1
ATOM 818 N N . ILE A 1 97 ? 6.413 -7.029 3.663 1.00 74.38 97 ILE A N 1
ATOM 819 C CA . ILE A 1 97 ? 6.455 -8.440 4.085 1.00 74.38 97 ILE A CA 1
ATOM 820 C C . ILE A 1 97 ? 7.006 -8.594 5.490 1.00 74.38 97 ILE A C 1
ATOM 822 O O . ILE A 1 97 ? 6.499 -9.396 6.267 1.00 74.38 97 ILE A O 1
ATOM 826 N N . GLN A 1 98 ? 8.093 -7.891 5.794 1.00 76.69 98 GLN A N 1
ATOM 827 C CA . GLN A 1 98 ? 8.746 -8.059 7.081 1.00 76.69 98 GLN A CA 1
ATOM 828 C C . GLN A 1 98 ? 7.841 -7.609 8.226 1.00 76.69 98 GLN A C 1
ATOM 830 O O . GLN A 1 98 ? 7.879 -8.189 9.305 1.00 76.69 98 GLN A O 1
ATOM 835 N N . MET A 1 99 ? 7.014 -6.604 7.972 1.00 77.00 99 MET A N 1
ATOM 836 C CA . MET A 1 99 ? 6.129 -6.029 8.969 1.00 77.00 99 MET A CA 1
ATOM 837 C C . MET A 1 99 ? 4.796 -6.783 9.084 1.00 77.00 99 MET A C 1
ATOM 839 O O . MET A 1 99 ? 4.159 -6.691 10.126 1.00 77.00 99 MET A O 1
ATOM 843 N N . ASP A 1 100 ? 4.429 -7.590 8.082 1.00 64.62 100 ASP A N 1
ATOM 844 C CA . ASP A 1 100 ? 3.325 -8.565 8.141 1.00 64.62 100 ASP A CA 1
ATOM 845 C C . ASP A 1 100 ? 3.660 -9.833 8.963 1.00 64.62 100 ASP A C 1
ATOM 847 O O . ASP A 1 100 ? 2.782 -10.656 9.212 1.00 64.62 100 ASP A O 1
ATOM 851 N N . ILE A 1 101 ? 4.932 -10.046 9.327 1.00 62.66 101 ILE A N 1
ATOM 852 C CA . ILE A 1 101 ? 5.432 -11.278 9.974 1.00 62.66 101 ILE A CA 1
ATOM 853 C C . ILE A 1 101 ? 5.616 -11.154 11.497 1.00 62.66 101 ILE A C 1
ATOM 855 O O . ILE A 1 101 ? 5.884 -12.165 12.152 1.00 62.66 101 ILE A O 1
ATOM 859 N N . CYS A 1 102 ? 5.473 -9.947 12.047 1.00 50.69 102 CYS A N 1
ATOM 860 C CA . CYS A 1 102 ? 5.549 -9.674 13.485 1.00 50.69 102 CYS A CA 1
ATOM 861 C C . CYS A 1 102 ? 4.201 -9.852 14.188 1.00 50.69 102 CYS A C 1
ATOM 863 O O . CYS A 1 102 ? 3.164 -9.498 13.585 1.00 50.69 102 CYS A O 1
#